Protein AF-A0AA35M255-F1 (afdb_monomer)

InterPro domains:
  IPR021833 Protein of unknown function DUF3425 [PF11905] (31-123)

Foldseek 3Di:
DDDDDPPPDDDDDDDDDPPPDPPPPPDDPPDQPLLPDDPLNVPADDDCVLSLQSQNQLSVLCRVCVPVDDPVVVVCQAPPLCDPDDPDLLRWHWAAQDDSNQLLRIATRPNVCQVVVQSCVPVVSNLVSNQVVCVVVPHDRDDSVPHDHPVNVVVVVVVVVVVD

Secondary structure (DSSP, 8-state):
-----S-------------------PPPPPPPGGGSPPHHHHHS---GGGGG-S-HHHHHHHHHTTTSS-HHHHHHHHHHTT-TT---TT---EEE-S-TT-GGGEEE-HHHHHHHGGGGTT-HHHHHHHHHHHHHTTPPPP-GGGSPPHHHHHHHHHHHHTT-

Solvent-accessible surface area (backbone atoms only — not comparable to full-atom values): 10070 Å² total; per-residue (Å²): 140,81,89,81,75,100,79,84,88,77,82,95,73,92,76,88,82,92,74,70,70,83,70,85,68,73,73,74,79,73,77,63,72,44,52,53,78,47,75,61,62,76,72,46,92,69,68,74,76,51,60,67,46,21,41,63,44,31,39,48,36,53,58,72,47,62,81,81,61,59,66,66,64,49,50,44,24,57,76,51,37,70,62,90,82,69,92,52,87,76,41,29,17,52,48,68,81,56,59,72,58,40,35,64,23,32,28,63,32,71,28,26,38,61,76,48,27,46,40,49,54,84,30,58,57,35,57,55,23,20,33,52,58,31,47,77,73,73,42,82,62,80,65,69,89,78,40,51,40,63,70,55,52,52,54,53,55,54,58,56,61,73,74,109

Organism: NCBI:txid1926264

Mean predicted aligned error: 12.7 Å

Radius of gyration: 25.27 Å; Cα contacts (8 Å, |Δi|>4): 165; chains: 1; bounding box: 78×64×46 Å

Structure (mmCIF, N/CA/C/O backbone):
data_AF-A0AA35M255-F1
#
_entry.id   AF-A0AA35M255-F1
#
loop_
_atom_site.group_PDB
_atom_site.id
_atom_site.type_symbol
_atom_site.label_atom_id
_atom_site.label_alt_id
_atom_site.label_comp_id
_atom_site.label_asym_id
_atom_site.label_entity_id
_atom_site.label_seq_id
_atom_site.pdbx_PDB_ins_code
_atom_site.Cartn_x
_atom_site.Cartn_y
_atom_site.Cartn_z
_atom_site.occupancy
_atom_site.B_iso_or_equiv
_atom_site.auth_seq_id
_atom_site.auth_comp_id
_atom_site.auth_asym_id
_atom_site.auth_atom_id
_atom_site.pdbx_PDB_model_num
ATOM 1 N N . MET A 1 1 ? 63.476 -15.548 4.968 1.00 39.50 1 MET A N 1
ATOM 2 C CA . MET A 1 1 ? 63.512 -17.011 4.741 1.00 39.50 1 MET A CA 1
ATOM 3 C C . MET A 1 1 ? 63.891 -17.638 6.082 1.00 39.50 1 MET A C 1
ATOM 5 O O . MET A 1 1 ? 65.014 -17.417 6.491 1.00 39.50 1 MET A O 1
ATOM 9 N N . ALA A 1 2 ? 63.049 -18.277 6.891 1.00 36.72 2 ALA A N 1
ATOM 10 C CA . ALA A 1 2 ? 61.747 -18.902 6.693 1.00 36.72 2 ALA A CA 1
ATOM 11 C C . ALA A 1 2 ? 60.852 -18.718 7.942 1.00 36.72 2 ALA A C 1
ATOM 13 O O . ALA A 1 2 ? 61.342 -18.448 9.036 1.00 36.72 2 ALA A O 1
ATOM 14 N N . LEU A 1 3 ? 59.544 -18.844 7.716 1.00 42.91 3 LEU A N 1
ATOM 15 C CA . LEU A 1 3 ? 58.454 -18.914 8.692 1.00 42.91 3 LEU A CA 1
ATOM 16 C C . LEU A 1 3 ? 58.572 -20.157 9.579 1.00 42.91 3 LEU A C 1
ATOM 18 O O . LEU A 1 3 ? 58.827 -21.231 9.043 1.00 42.91 3 LEU A O 1
ATOM 22 N N . LEU A 1 4 ? 58.222 -20.040 10.862 1.00 43.69 4 LEU A N 1
ATOM 23 C CA . LEU A 1 4 ? 57.611 -21.136 11.621 1.00 43.69 4 LEU A CA 1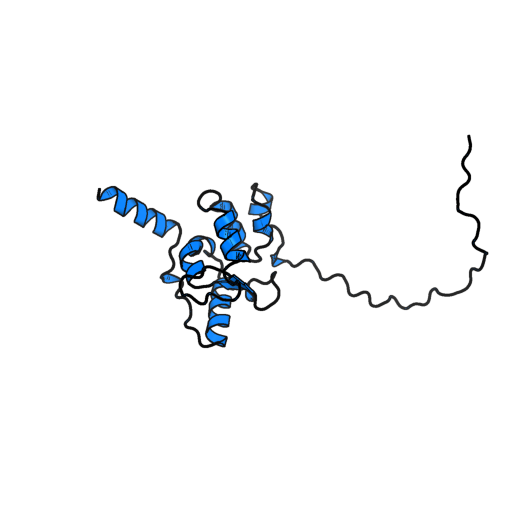
ATOM 24 C C . LEU A 1 4 ? 56.502 -20.575 12.517 1.00 43.69 4 LEU A C 1
ATOM 26 O O . LEU A 1 4 ? 56.675 -19.566 13.198 1.00 43.69 4 LEU A O 1
ATOM 30 N N . GLY A 1 5 ? 55.331 -21.193 12.374 1.00 43.84 5 GLY A N 1
ATOM 31 C CA . GLY A 1 5 ? 54.032 -20.715 12.820 1.00 43.84 5 GLY A CA 1
ATOM 32 C C . GLY A 1 5 ? 53.693 -21.100 14.256 1.00 43.84 5 GLY A C 1
ATOM 33 O O . GLY A 1 5 ? 54.231 -22.045 14.824 1.00 43.84 5 GLY A O 1
ATOM 34 N N . LEU A 1 6 ? 52.745 -20.346 14.810 1.00 45.38 6 LEU A N 1
ATOM 35 C CA . LEU A 1 6 ? 52.106 -20.502 16.120 1.00 45.38 6 LEU A CA 1
ATOM 36 C C . LEU A 1 6 ? 51.200 -21.749 16.165 1.00 45.38 6 LEU A C 1
ATOM 38 O O . LEU A 1 6 ? 49.991 -21.655 16.358 1.00 45.38 6 LEU A O 1
ATOM 42 N N . SER A 1 7 ? 51.768 -22.931 15.944 1.00 47.91 7 SER A N 1
ATOM 43 C CA . SER A 1 7 ? 51.032 -24.193 16.016 1.00 47.91 7 SER A CA 1
ATOM 44 C C . SER A 1 7 ? 51.789 -25.265 16.788 1.00 47.91 7 SER A C 1
ATOM 46 O O . SER A 1 7 ? 51.798 -26.405 16.353 1.00 47.91 7 SER A O 1
ATOM 48 N N . GLU A 1 8 ? 52.416 -24.935 17.918 1.00 46.81 8 GLU A N 1
ATOM 49 C CA . GLU A 1 8 ? 52.947 -25.953 18.836 1.00 46.81 8 GLU A CA 1
ATOM 50 C C . GLU A 1 8 ? 52.829 -25.524 20.299 1.00 46.81 8 GLU A C 1
ATOM 52 O O . GLU A 1 8 ? 53.812 -25.159 20.926 1.00 46.81 8 GLU A O 1
ATOM 57 N N . THR A 1 9 ? 51.618 -25.601 20.855 1.00 49.50 9 THR A N 1
ATOM 58 C CA . THR A 1 9 ? 51.396 -25.867 22.290 1.00 49.50 9 THR A CA 1
ATOM 59 C C . THR A 1 9 ? 49.982 -26.412 22.515 1.00 49.50 9 THR A C 1
ATOM 61 O O . THR A 1 9 ? 49.115 -25.748 23.074 1.00 49.50 9 THR A O 1
ATOM 64 N N . LEU A 1 10 ? 49.720 -27.653 22.099 1.00 45.91 10 LEU A N 1
ATOM 65 C CA . LEU A 1 10 ? 48.577 -28.413 22.618 1.00 45.91 10 LEU A CA 1
ATOM 66 C C . LEU A 1 10 ? 49.001 -29.867 22.879 1.00 45.91 10 LEU A C 1
ATOM 68 O O . LEU A 1 10 ? 49.521 -30.515 21.969 1.00 45.91 10 LEU A O 1
ATOM 72 N N . PRO A 1 11 ? 48.830 -30.380 24.113 1.00 52.62 11 PRO A N 1
ATOM 73 C CA . PRO A 1 11 ? 49.236 -31.733 24.468 1.00 52.62 11 PRO A CA 1
ATOM 74 C C . PRO A 1 11 ? 48.275 -32.784 23.881 1.00 52.62 11 PRO A C 1
ATOM 76 O O . PRO A 1 11 ? 47.100 -32.493 23.635 1.00 52.62 11 PRO A O 1
ATOM 79 N N . PRO A 1 12 ? 48.739 -34.032 23.679 1.00 50.22 12 PRO A N 1
ATOM 80 C CA . PRO A 1 12 ? 47.928 -35.081 23.092 1.00 50.22 12 PRO A CA 1
ATOM 81 C C . PRO A 1 12 ? 47.061 -35.723 24.177 1.00 50.22 12 PRO A C 1
ATOM 83 O O . PRO A 1 12 ? 47.532 -36.531 24.972 1.00 50.22 12 PRO A O 1
ATOM 86 N N . ALA A 1 13 ? 45.770 -35.410 24.186 1.00 46.50 13 ALA A N 1
ATOM 87 C CA . ALA A 1 13 ? 44.785 -36.223 24.889 1.00 46.50 13 ALA A CA 1
ATOM 88 C C . ALA A 1 13 ? 43.506 -36.328 24.054 1.00 46.50 13 ALA A C 1
ATOM 90 O O . ALA A 1 13 ? 42.556 -35.565 24.198 1.00 46.50 13 ALA A O 1
ATOM 91 N N . LYS A 1 14 ? 43.489 -37.325 23.162 1.00 50.44 14 LYS A N 1
ATOM 92 C CA . LYS A 1 14 ? 42.245 -37.960 22.729 1.00 50.44 14 LYS A CA 1
ATOM 93 C C . LYS A 1 14 ? 41.702 -38.734 23.925 1.00 50.44 14 LYS A C 1
ATOM 95 O O . LYS A 1 14 ? 42.314 -39.732 24.290 1.00 50.44 14 LYS A O 1
ATOM 100 N N . GLN A 1 15 ? 40.562 -38.325 24.472 1.00 45.44 15 GLN A N 1
ATOM 101 C CA . GLN A 1 15 ? 39.604 -39.238 25.099 1.00 45.44 15 GLN A CA 1
ATOM 102 C C . GLN A 1 15 ? 38.266 -38.528 25.339 1.00 45.44 15 GLN A C 1
ATOM 104 O O . GLN A 1 15 ? 38.153 -37.629 26.159 1.00 45.44 15 GLN A O 1
ATOM 109 N N . SER A 1 16 ? 37.264 -38.989 24.589 1.00 50.12 16 SER A N 1
ATOM 110 C CA . SER A 1 16 ? 35.847 -39.028 24.955 1.00 50.12 16 SER A CA 1
ATOM 111 C C . SER A 1 16 ? 35.171 -37.729 25.416 1.00 50.12 16 SER A C 1
ATOM 113 O O . SER A 1 16 ? 34.994 -37.489 26.604 1.00 50.12 16 SER A O 1
ATOM 115 N N . ALA A 1 17 ? 34.648 -36.971 24.451 1.00 47.00 17 ALA A N 1
ATOM 116 C CA . ALA A 1 17 ? 33.448 -36.151 24.648 1.00 47.00 17 ALA A CA 1
ATOM 117 C C . ALA A 1 17 ? 32.681 -35.971 23.321 1.00 47.00 17 ALA A C 1
ATOM 119 O O . ALA A 1 17 ? 32.300 -34.869 22.951 1.00 47.00 17 ALA A O 1
ATOM 120 N N . PHE A 1 18 ? 32.464 -37.062 22.577 1.00 49.09 18 PHE A N 1
ATOM 121 C CA . PHE A 1 18 ? 31.548 -37.087 21.422 1.00 49.09 18 PHE A CA 1
ATOM 122 C C . PHE A 1 18 ? 30.183 -37.671 21.811 1.00 49.09 18 PHE A C 1
ATOM 124 O O . PHE A 1 18 ? 29.631 -38.515 21.117 1.00 49.09 18 PHE A O 1
ATOM 131 N N . LEU A 1 19 ? 29.640 -37.229 22.946 1.00 55.09 19 LEU A N 1
ATOM 132 C CA . LEU A 1 19 ? 28.268 -37.532 23.364 1.00 55.09 19 LEU A CA 1
ATOM 133 C C . LEU A 1 19 ? 27.576 -36.278 23.902 1.00 55.09 19 LEU A C 1
ATOM 135 O O . LEU A 1 19 ? 26.899 -36.318 24.925 1.00 55.09 19 LEU A O 1
ATOM 139 N N . LEU A 1 20 ? 27.729 -35.150 23.208 1.00 50.03 20 LEU A N 1
ATOM 140 C CA . LEU A 1 20 ? 26.652 -34.174 23.260 1.00 50.03 20 LEU A CA 1
ATOM 141 C C . LEU A 1 20 ? 25.561 -34.719 22.325 1.00 50.03 20 LEU A C 1
ATOM 143 O O . LEU A 1 20 ? 25.861 -34.928 21.144 1.00 50.03 20 LEU A O 1
ATOM 147 N N . PRO A 1 21 ? 24.328 -34.999 22.805 1.00 55.41 21 PRO A N 1
ATOM 148 C CA . PRO A 1 21 ? 23.201 -35.158 21.888 1.00 55.41 21 PRO A CA 1
ATOM 149 C C . PRO A 1 21 ? 23.205 -33.927 20.981 1.00 55.41 21 PRO A C 1
ATOM 151 O O . PRO A 1 21 ? 23.612 -32.868 21.474 1.00 55.41 21 PRO A O 1
ATOM 154 N N . PRO A 1 22 ? 22.837 -34.042 19.686 1.00 58.88 22 PRO A N 1
ATOM 155 C CA . PRO A 1 22 ? 22.821 -32.887 18.805 1.00 58.88 22 PRO A CA 1
ATOM 156 C C . PRO A 1 22 ? 22.036 -31.833 19.558 1.00 58.88 22 PRO A C 1
ATOM 158 O O . PRO A 1 22 ? 20.853 -32.033 19.851 1.00 58.88 22 PRO A O 1
ATOM 161 N N . LEU A 1 23 ? 22.750 -30.790 20.002 1.00 56.50 23 LEU A N 1
ATOM 162 C CA . LEU A 1 23 ? 22.117 -29.671 20.657 1.00 56.50 23 LEU A CA 1
ATOM 163 C C . LEU A 1 23 ? 20.978 -29.328 19.722 1.00 56.50 23 LEU A C 1
ATOM 165 O O . LEU A 1 23 ? 21.160 -29.326 18.501 1.00 56.50 23 LEU A O 1
ATOM 169 N N . LEU A 1 24 ? 19.800 -29.195 20.310 1.00 60.84 24 LEU A N 1
ATOM 170 C CA . LEU A 1 24 ? 18.585 -28.756 19.668 1.00 60.84 24 LEU A CA 1
ATOM 171 C C . LEU A 1 24 ? 18.874 -27.348 19.129 1.00 60.84 24 LEU A C 1
ATOM 173 O O . LEU A 1 24 ? 18.472 -26.362 19.727 1.00 60.84 24 LEU A O 1
ATOM 177 N N . ILE A 1 25 ? 19.694 -27.243 18.083 1.00 60.09 25 ILE A N 1
ATOM 178 C CA . ILE A 1 25 ? 19.956 -26.028 17.345 1.00 60.09 25 ILE A CA 1
ATOM 179 C C . ILE A 1 25 ? 18.640 -25.873 16.603 1.00 60.09 25 ILE A C 1
ATOM 181 O O . ILE A 1 25 ? 18.379 -26.676 15.697 1.00 60.09 25 ILE A O 1
ATOM 185 N N . PRO A 1 26 ? 17.751 -24.955 17.028 1.00 58.66 26 PRO A N 1
ATOM 186 C CA . PRO A 1 26 ? 16.557 -24.709 16.252 1.00 58.66 26 PRO A CA 1
ATOM 187 C C . PRO A 1 26 ? 17.036 -24.395 14.839 1.00 58.66 26 PRO A C 1
ATOM 189 O O . PRO A 1 26 ? 17.947 -23.581 14.655 1.00 58.66 26 PRO A O 1
ATOM 192 N N . SER A 1 27 ? 16.488 -25.112 13.855 1.00 61.34 27 SER A N 1
ATOM 193 C CA . SER A 1 27 ? 16.719 -24.786 12.452 1.00 61.34 27 SER A CA 1
ATOM 194 C C . SER A 1 27 ? 16.531 -23.274 12.305 1.00 61.34 27 SER A C 1
ATOM 196 O O . SER A 1 27 ? 15.544 -22.758 12.849 1.00 61.34 27 SER A O 1
ATOM 198 N N . PRO A 1 28 ? 17.479 -22.546 11.680 1.00 63.56 28 PRO A N 1
ATOM 199 C CA . PRO A 1 28 ? 17.318 -21.114 11.499 1.00 63.56 28 PRO A CA 1
ATOM 200 C C . PRO A 1 28 ? 15.944 -20.877 10.868 1.00 63.56 28 PRO A C 1
ATOM 202 O O . PRO A 1 28 ? 15.570 -21.635 9.965 1.00 63.56 28 PRO A O 1
ATOM 205 N N . PRO A 1 29 ? 15.163 -19.902 11.371 1.00 64.75 29 PRO A N 1
ATOM 206 C CA . PRO A 1 29 ? 13.811 -19.683 10.887 1.00 64.75 29 PRO A CA 1
ATOM 207 C C . PRO A 1 29 ? 13.864 -19.572 9.366 1.00 64.75 29 PRO A C 1
ATOM 209 O O . PRO A 1 29 ? 14.646 -18.788 8.821 1.00 64.75 29 PRO A O 1
ATOM 212 N N . ALA A 1 30 ? 13.097 -20.431 8.691 1.00 74.62 30 ALA A N 1
ATOM 213 C CA . ALA A 1 30 ? 13.057 -20.454 7.240 1.00 74.62 30 ALA A CA 1
ATOM 214 C C . ALA A 1 30 ? 12.757 -19.038 6.740 1.00 74.62 30 ALA A C 1
ATOM 216 O O . ALA A 1 30 ? 11.878 -18.362 7.282 1.00 74.62 30 ALA A O 1
ATOM 217 N N . PHE A 1 31 ? 13.511 -18.584 5.737 1.00 80.44 31 PHE A N 1
ATOM 218 C CA . PHE A 1 31 ? 13.313 -17.257 5.167 1.00 80.44 31 PHE A CA 1
ATOM 219 C C . PHE A 1 31 ? 11.836 -17.089 4.782 1.00 80.44 31 PHE A C 1
ATOM 221 O O . PHE A 1 31 ? 11.283 -17.987 4.136 1.00 80.44 31 PHE A O 1
ATOM 228 N N . PRO A 1 32 ? 11.182 -15.989 5.188 1.00 88.25 32 PRO A N 1
ATOM 229 C CA . PRO A 1 32 ? 9.746 -15.855 5.024 1.00 88.25 32 PRO A CA 1
ATOM 230 C C . PRO A 1 32 ? 9.379 -15.868 3.540 1.00 88.25 32 PRO A C 1
ATOM 232 O O . PRO A 1 32 ? 9.859 -15.057 2.748 1.00 88.25 32 PRO A O 1
ATOM 235 N N . THR A 1 33 ? 8.508 -16.804 3.165 1.00 89.25 33 THR A N 1
ATOM 236 C CA . THR A 1 33 ? 8.110 -17.045 1.770 1.00 89.25 33 THR A CA 1
ATOM 237 C C . THR A 1 33 ? 7.426 -15.837 1.132 1.00 89.25 33 THR A C 1
ATOM 239 O O . THR A 1 33 ? 7.551 -15.625 -0.070 1.00 89.25 33 THR A O 1
ATOM 242 N N . SER A 1 34 ? 6.765 -14.997 1.930 1.00 89.75 34 SER A N 1
ATOM 243 C CA . SER A 1 34 ? 6.175 -13.719 1.510 1.00 89.75 34 SER A CA 1
ATOM 244 C C . SER A 1 34 ? 7.190 -12.734 0.924 1.00 89.75 34 SER A C 1
ATOM 246 O O . SER A 1 34 ? 6.822 -11.911 0.087 1.00 89.75 34 SER A O 1
ATOM 248 N N . LEU A 1 35 ? 8.467 -12.839 1.307 1.00 92.31 35 LEU A N 1
ATOM 249 C CA . LEU A 1 35 ? 9.553 -12.004 0.791 1.00 92.31 35 LEU A CA 1
ATOM 250 C C . LEU A 1 35 ? 10.308 -12.646 -0.378 1.00 92.31 35 LEU A C 1
ATOM 252 O O . LEU A 1 35 ? 11.244 -12.043 -0.902 1.00 92.31 35 LEU A O 1
ATOM 256 N N . TYR A 1 36 ? 9.914 -13.838 -0.840 1.00 94.19 36 TYR A N 1
ATOM 257 C CA . TYR A 1 36 ? 10.510 -14.401 -2.052 1.00 94.19 36 TYR A CA 1
ATOM 258 C C . TYR A 1 36 ? 10.275 -13.463 -3.244 1.00 94.19 36 TYR A C 1
ATOM 260 O O . TYR A 1 36 ? 9.194 -12.864 -3.339 1.00 94.19 36 TYR A O 1
ATOM 268 N N . PRO A 1 37 ? 11.268 -13.285 -4.136 1.00 95.75 37 PRO A N 1
ATOM 269 C CA . PRO A 1 37 ? 11.116 -12.429 -5.304 1.00 95.75 37 PRO A CA 1
ATOM 270 C C . PRO A 1 37 ? 9.944 -12.875 -6.178 1.00 95.75 37 PRO A C 1
ATOM 272 O O . PRO A 1 37 ? 9.779 -14.064 -6.453 1.00 95.75 37 PRO A O 1
ATOM 275 N N . THR A 1 38 ? 9.143 -11.922 -6.643 1.00 97.25 38 THR A N 1
ATOM 276 C CA . THR A 1 38 ? 8.116 -12.203 -7.651 1.00 97.25 38 THR A CA 1
ATOM 277 C C . THR A 1 38 ? 8.756 -12.450 -9.019 1.00 97.25 38 THR A C 1
ATOM 279 O O . THR A 1 38 ? 9.882 -12.022 -9.283 1.00 97.25 38 THR A O 1
ATOM 282 N N . SER A 1 39 ? 8.026 -13.079 -9.946 1.00 97.75 39 SER A N 1
ATOM 283 C CA . SER A 1 39 ? 8.489 -13.220 -11.336 1.00 97.75 39 SER A CA 1
ATOM 284 C C . SER A 1 39 ? 8.826 -11.867 -11.975 1.00 97.75 39 SER A C 1
ATOM 286 O O . SER A 1 39 ? 9.783 -11.773 -12.738 1.00 97.75 39 SER A O 1
ATOM 288 N N . LEU A 1 40 ? 8.090 -10.805 -11.618 1.00 97.44 40 LEU A N 1
ATOM 289 C CA . LEU A 1 40 ? 8.358 -9.461 -12.120 1.00 97.44 40 LEU A CA 1
ATOM 290 C C . LEU A 1 40 ? 9.688 -8.915 -11.581 1.00 97.44 40 LEU A C 1
ATOM 292 O O . LEU A 1 40 ? 10.488 -8.418 -12.372 1.00 97.44 40 LEU A O 1
ATOM 296 N N . GLN A 1 41 ? 9.966 -9.086 -10.283 1.00 97.44 41 GLN A N 1
ATOM 297 C CA . GLN A 1 41 ? 11.244 -8.700 -9.666 1.00 97.44 41 GLN A CA 1
ATOM 298 C C . GLN A 1 41 ? 12.450 -9.416 -10.281 1.00 97.44 41 GLN A C 1
ATOM 300 O O . GLN A 1 41 ? 13.533 -8.844 -10.340 1.00 97.44 41 GLN A O 1
ATOM 305 N N . LEU A 1 42 ? 12.274 -10.654 -10.748 1.00 97.38 42 LEU A N 1
ATOM 306 C CA . LEU A 1 42 ? 13.332 -11.402 -11.434 1.00 97.38 42 LEU A CA 1
ATOM 307 C C . LEU A 1 42 ? 13.574 -10.923 -12.875 1.00 97.38 42 LEU A C 1
ATOM 309 O O . LEU A 1 42 ? 14.619 -11.217 -13.446 1.00 97.38 42 LEU A O 1
ATOM 313 N N . SER A 1 43 ? 12.615 -10.209 -13.469 1.00 97.50 43 SER A N 1
ATOM 314 C CA . SER A 1 43 ? 12.639 -9.821 -14.888 1.00 97.50 43 SER A CA 1
ATOM 315 C C . SER A 1 43 ? 12.921 -8.339 -15.144 1.00 97.50 43 SER A C 1
ATOM 317 O O . SER A 1 43 ? 13.356 -7.982 -16.237 1.00 97.50 43 SER A O 1
ATOM 319 N N . LYS A 1 44 ? 12.671 -7.463 -14.164 1.00 96.38 44 LYS A N 1
ATOM 320 C CA . LYS A 1 44 ? 12.755 -6.006 -14.315 1.00 96.38 44 LYS A CA 1
ATOM 321 C C . LYS A 1 44 ? 13.651 -5.412 -13.234 1.00 96.38 44 LYS A C 1
ATOM 323 O O . LYS A 1 44 ? 13.568 -5.812 -12.080 1.00 96.38 44 LYS A O 1
ATOM 328 N N . VAL A 1 45 ? 14.484 -4.437 -13.600 1.00 95.38 45 VAL A N 1
ATOM 329 C CA . VAL A 1 45 ? 15.270 -3.652 -12.633 1.00 95.38 45 VAL A CA 1
ATOM 330 C C . VAL A 1 45 ? 14.319 -2.831 -11.760 1.00 95.38 45 VAL A C 1
ATOM 332 O O . VAL A 1 45 ? 13.383 -2.217 -12.273 1.00 95.38 45 VAL A O 1
ATOM 335 N N . TYR A 1 46 ? 14.555 -2.819 -10.450 1.00 95.56 46 TYR A N 1
ATOM 336 C CA . TYR A 1 46 ? 13.701 -2.145 -9.474 1.00 95.56 46 TYR A CA 1
ATOM 337 C C . TYR A 1 46 ? 14.519 -1.581 -8.301 1.00 95.56 46 TYR A C 1
ATOM 339 O O . TYR A 1 46 ? 15.665 -1.981 -8.097 1.00 95.56 46 TYR A O 1
ATOM 347 N N . ASP A 1 47 ? 13.936 -0.658 -7.529 1.00 94.56 47 ASP A N 1
ATOM 348 C CA . ASP A 1 47 ? 14.548 -0.141 -6.296 1.00 94.56 47 ASP A CA 1
ATOM 349 C C . ASP A 1 47 ? 14.568 -1.244 -5.215 1.00 94.56 47 ASP A C 1
ATOM 351 O O . ASP A 1 47 ? 13.495 -1.724 -4.835 1.00 94.56 47 ASP A O 1
ATOM 355 N N . PRO A 1 48 ? 15.738 -1.644 -4.678 1.00 93.19 48 PRO A N 1
ATOM 356 C CA . PRO A 1 48 ? 15.842 -2.730 -3.700 1.00 93.19 48 PRO A CA 1
ATOM 357 C C . PRO A 1 48 ? 14.956 -2.569 -2.459 1.00 93.19 48 PRO A C 1
ATOM 359 O O . PRO A 1 48 ? 14.573 -3.576 -1.862 1.00 93.19 48 PRO A O 1
ATOM 362 N N . ARG A 1 49 ? 14.573 -1.338 -2.088 1.00 91.56 49 ARG A N 1
ATOM 363 C CA . ARG A 1 49 ? 13.655 -1.076 -0.970 1.00 91.56 49 ARG A CA 1
ATOM 364 C C . ARG A 1 49 ? 12.287 -1.716 -1.177 1.00 91.56 49 ARG A C 1
ATOM 366 O O . ARG A 1 49 ? 11.661 -2.105 -0.203 1.00 91.56 49 ARG A O 1
ATOM 373 N N . ILE A 1 50 ? 11.846 -1.927 -2.419 1.00 94.69 50 ILE A N 1
ATOM 374 C CA . ILE A 1 50 ? 10.583 -2.624 -2.723 1.00 94.69 50 ILE A CA 1
ATOM 375 C C . ILE A 1 50 ? 10.590 -4.059 -2.166 1.00 94.69 50 ILE A C 1
ATOM 377 O O . ILE A 1 50 ? 9.539 -4.590 -1.814 1.00 94.69 50 ILE A O 1
ATOM 381 N N . ALA A 1 51 ? 11.759 -4.698 -2.038 1.00 92.62 51 ALA A N 1
ATOM 382 C CA . ALA A 1 51 ? 11.855 -6.080 -1.571 1.00 92.62 51 ALA A CA 1
ATOM 383 C C . ALA A 1 51 ? 11.423 -6.281 -0.107 1.00 92.62 51 ALA A C 1
ATOM 385 O O . ALA A 1 51 ? 11.183 -7.422 0.281 1.00 92.62 51 ALA A O 1
ATOM 386 N N . ILE A 1 52 ? 11.293 -5.211 0.688 1.00 90.44 52 ILE A N 1
ATOM 387 C CA . ILE A 1 52 ? 10.867 -5.295 2.095 1.00 90.44 52 ILE A CA 1
ATOM 388 C C . ILE A 1 52 ? 9.343 -5.409 2.254 1.00 90.44 52 ILE A C 1
ATOM 390 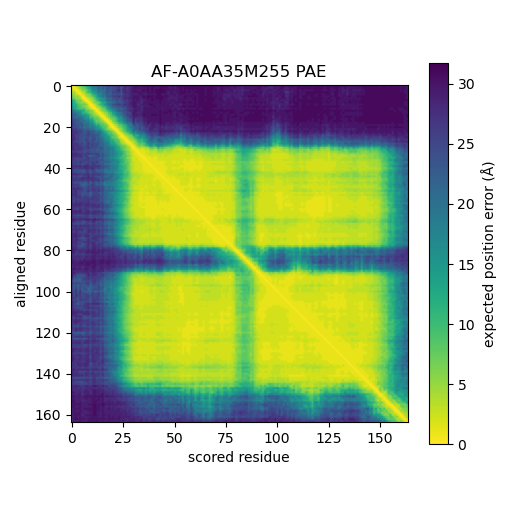O O . ILE A 1 52 ? 8.867 -5.766 3.328 1.00 90.44 52 ILE A O 1
ATOM 394 N N . VAL A 1 53 ? 8.574 -5.106 1.202 1.00 94.19 53 VAL A N 1
ATOM 395 C CA . VAL A 1 53 ? 7.107 -5.135 1.239 1.00 94.19 53 VAL A CA 1
ATOM 396 C C . VAL A 1 53 ? 6.620 -6.588 1.148 1.00 94.19 53 VAL A C 1
ATOM 398 O O . VAL A 1 53 ? 6.891 -7.262 0.152 1.00 94.19 53 VAL A O 1
ATOM 401 N N . PRO A 1 54 ? 5.862 -7.103 2.133 1.00 94.50 54 PRO A N 1
ATOM 402 C CA . PRO A 1 54 ? 5.506 -8.522 2.184 1.00 94.50 54 PRO A CA 1
ATOM 403 C C . PRO A 1 54 ? 4.406 -8.925 1.201 1.00 94.50 54 PRO A C 1
ATOM 405 O O . PRO A 1 54 ? 4.242 -10.110 0.912 1.00 94.50 54 PRO A O 1
ATOM 408 N N . CYS A 1 55 ? 3.637 -7.968 0.676 1.00 96.56 55 CYS A N 1
ATOM 409 C CA . CYS A 1 55 ? 2.611 -8.245 -0.320 1.00 96.56 55 CYS A CA 1
ATOM 410 C C . CYS A 1 55 ? 3.218 -8.273 -1.728 1.00 96.56 55 CYS A C 1
ATOM 412 O O . CYS A 1 55 ? 3.712 -7.266 -2.237 1.00 96.56 55 CYS A O 1
ATOM 414 N N . ALA A 1 56 ? 3.160 -9.435 -2.383 1.00 97.06 56 ALA A N 1
ATOM 415 C CA . ALA A 1 56 ? 3.660 -9.614 -3.746 1.00 97.06 56 ALA A CA 1
ATOM 416 C C . ALA A 1 56 ? 2.948 -8.713 -4.774 1.00 97.06 56 ALA A C 1
ATOM 418 O O . ALA A 1 56 ? 3.607 -8.190 -5.671 1.00 97.06 56 ALA A O 1
ATOM 419 N N . ALA A 1 57 ? 1.633 -8.498 -4.632 1.00 97.31 57 ALA A N 1
ATOM 420 C CA . ALA A 1 57 ? 0.869 -7.613 -5.514 1.00 97.31 57 ALA A CA 1
ATOM 421 C C . ALA A 1 57 ? 1.349 -6.159 -5.393 1.00 97.31 57 ALA A C 1
ATOM 423 O O . ALA A 1 57 ? 1.717 -5.556 -6.398 1.00 97.31 57 ALA A O 1
ATOM 424 N N . MET A 1 58 ? 1.488 -5.649 -4.165 1.00 96.62 58 MET A N 1
ATOM 425 C CA . MET A 1 58 ? 2.007 -4.300 -3.920 1.00 96.62 58 MET A CA 1
ATOM 426 C C . MET A 1 58 ? 3.421 -4.122 -4.485 1.00 96.62 58 MET A C 1
ATOM 428 O O . MET A 1 58 ? 3.704 -3.122 -5.141 1.00 96.62 58 MET A O 1
ATOM 432 N N . ARG A 1 59 ? 4.306 -5.116 -4.302 1.00 97.19 59 ARG A N 1
ATOM 433 C CA . ARG A 1 59 ? 5.647 -5.109 -4.917 1.00 97.19 59 ARG A CA 1
ATOM 434 C C . ARG A 1 59 ? 5.577 -5.004 -6.433 1.00 97.19 59 ARG A C 1
ATOM 436 O O . ARG A 1 59 ? 6.310 -4.216 -7.024 1.00 97.19 59 ARG A O 1
ATOM 443 N N . ASN A 1 60 ? 4.692 -5.769 -7.065 1.00 97.94 60 ASN A N 1
ATOM 444 C CA . ASN A 1 60 ? 4.516 -5.692 -8.508 1.00 97.94 60 ASN A CA 1
ATOM 445 C C . ASN A 1 60 ? 4.002 -4.312 -8.939 1.00 97.94 60 ASN A C 1
ATOM 447 O O . ASN A 1 60 ? 4.541 -3.752 -9.888 1.00 97.94 60 ASN A O 1
ATOM 451 N N . ASN A 1 61 ? 3.043 -3.728 -8.217 1.00 97.00 61 ASN A N 1
ATOM 452 C CA . ASN A 1 61 ? 2.513 -2.393 -8.506 1.00 97.00 61 ASN A CA 1
ATOM 453 C C . ASN A 1 61 ? 3.602 -1.315 -8.403 1.00 97.00 61 ASN A C 1
ATOM 455 O O . ASN A 1 61 ? 3.742 -0.501 -9.312 1.00 97.00 61 ASN A O 1
ATOM 459 N N . LEU A 1 62 ? 4.444 -1.361 -7.365 1.00 96.50 62 LEU A N 1
ATOM 460 C CA . LEU A 1 62 ? 5.602 -0.467 -7.206 1.00 96.50 62 LEU A CA 1
ATOM 461 C C . LEU A 1 62 ? 6.561 -0.547 -8.403 1.00 96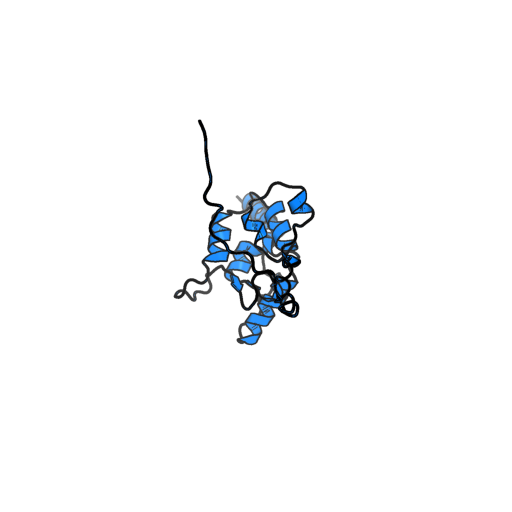.50 62 LEU A C 1
ATOM 463 O O . LEU A 1 62 ? 7.064 0.461 -8.895 1.00 96.50 62 LEU A O 1
ATOM 467 N N . ILE A 1 63 ? 6.784 -1.754 -8.921 1.00 97.25 63 ILE A N 1
ATOM 468 C CA . ILE A 1 63 ? 7.648 -1.977 -10.084 1.00 97.25 63 ILE A CA 1
ATOM 469 C C . ILE A 1 63 ? 6.979 -1.518 -11.383 1.00 97.25 63 ILE A C 1
ATOM 471 O O . ILE A 1 63 ? 7.653 -0.998 -12.274 1.00 97.25 63 ILE A O 1
ATOM 475 N N . LEU A 1 64 ? 5.675 -1.737 -11.547 1.00 96.06 64 LEU A N 1
ATOM 476 C CA . LEU A 1 64 ? 4.936 -1.361 -12.755 1.00 96.06 64 LEU A CA 1
ATOM 477 C C . LEU A 1 64 ? 4.760 0.153 -12.860 1.00 96.06 64 LEU A C 1
ATOM 479 O O . LEU A 1 64 ? 4.964 0.713 -13.935 1.00 96.06 64 LEU A O 1
ATOM 483 N N . PHE A 1 65 ? 4.464 0.808 -11.742 1.00 94.50 65 PHE A N 1
ATOM 484 C CA . PHE A 1 65 ? 4.258 2.250 -11.655 1.00 94.50 65 PHE A CA 1
ATOM 485 C C . PHE A 1 65 ? 5.538 3.019 -11.314 1.00 94.50 65 PHE A C 1
ATOM 487 O O . PHE A 1 65 ? 5.474 4.187 -10.935 1.00 94.50 65 PHE A O 1
ATOM 494 N N . SER A 1 66 ? 6.708 2.391 -11.478 1.00 90.94 66 SER A N 1
ATOM 495 C CA . SER A 1 66 ? 8.008 3.046 -11.335 1.00 90.94 66 SER A CA 1
ATOM 496 C C . SER A 1 66 ? 8.054 4.316 -12.201 1.00 90.94 66 SER A C 1
ATOM 498 O O . SER A 1 66 ? 7.984 4.217 -13.428 1.00 90.94 66 SER A O 1
ATOM 500 N N . GLY A 1 67 ? 8.158 5.492 -11.574 1.00 91.19 67 GLY A N 1
ATOM 501 C CA . GLY A 1 67 ? 8.145 6.803 -12.243 1.00 91.19 67 GLY A CA 1
ATOM 502 C C . GLY A 1 67 ? 6.825 7.580 -12.146 1.00 91.19 67 GLY A C 1
ATOM 503 O O . GLY A 1 67 ? 6.810 8.766 -12.450 1.00 91.19 67 GLY A O 1
ATOM 504 N N . ALA A 1 68 ? 5.738 6.953 -11.687 1.00 90.75 68 ALA A N 1
ATOM 505 C CA . ALA A 1 68 ? 4.465 7.625 -11.397 1.00 90.75 68 ALA 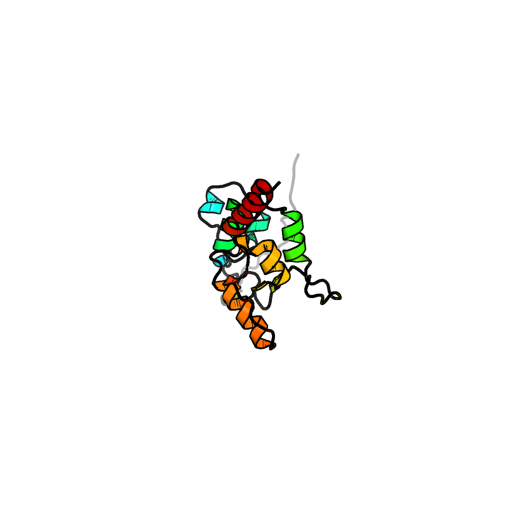A CA 1
ATOM 506 C C . ALA A 1 68 ? 4.346 8.091 -9.933 1.00 90.75 68 ALA A C 1
ATOM 508 O O . ALA A 1 68 ? 3.346 8.695 -9.554 1.00 90.75 68 ALA A O 1
ATOM 509 N N . TYR A 1 69 ? 5.348 7.796 -9.105 1.00 92.25 69 TYR A N 1
ATOM 510 C CA . TYR A 1 69 ? 5.418 8.194 -7.705 1.00 92.25 69 TYR A CA 1
ATOM 511 C C . TYR A 1 69 ? 6.856 8.516 -7.298 1.00 92.25 69 TYR A C 1
ATOM 513 O O . TYR A 1 69 ? 7.810 8.048 -7.924 1.00 92.25 69 TYR A O 1
ATOM 521 N N . ASP A 1 70 ? 6.997 9.292 -6.226 1.00 93.50 70 ASP A N 1
ATOM 522 C CA . ASP A 1 70 ? 8.278 9.562 -5.581 1.00 93.50 70 ASP A CA 1
ATOM 523 C C . ASP A 1 70 ? 8.574 8.484 -4.525 1.00 93.50 70 ASP A C 1
ATOM 525 O O . ASP A 1 70 ? 7.820 8.307 -3.563 1.00 93.50 70 ASP A O 1
ATOM 529 N N . MET A 1 71 ? 9.675 7.752 -4.717 1.00 93.00 71 MET A N 1
ATOM 530 C CA . MET A 1 71 ? 10.107 6.690 -3.808 1.00 93.00 71 MET A CA 1
ATOM 531 C C . MET A 1 71 ? 10.489 7.225 -2.427 1.00 93.00 71 MET A C 1
ATOM 533 O O . MET A 1 71 ? 10.256 6.534 -1.439 1.00 93.00 71 MET A O 1
ATOM 537 N N . GLU A 1 72 ? 11.045 8.434 -2.333 1.00 91.62 72 GLU A N 1
ATOM 538 C CA . GLU A 1 72 ? 11.408 9.016 -1.038 1.00 91.62 72 GLU A CA 1
ATOM 539 C C . GLU A 1 72 ? 10.159 9.422 -0.258 1.00 91.62 72 GLU A C 1
ATOM 541 O O . GLU A 1 72 ? 10.051 9.117 0.928 1.00 91.62 72 GLU A O 1
ATOM 546 N N . ALA A 1 73 ? 9.168 10.016 -0.931 1.00 91.38 73 ALA A N 1
ATOM 547 C CA . ALA A 1 73 ? 7.877 10.321 -0.319 1.00 91.38 73 ALA A CA 1
ATOM 548 C C . ALA A 1 73 ? 7.146 9.052 0.152 1.00 91.38 73 ALA A C 1
ATOM 550 O O . ALA A 1 73 ? 6.571 9.038 1.239 1.00 91.38 73 ALA A O 1
ATOM 551 N N . LEU A 1 74 ? 7.181 7.976 -0.641 1.00 92.25 74 LEU A N 1
ATOM 552 C CA . LEU A 1 74 ? 6.613 6.690 -0.236 1.00 92.25 74 LEU A CA 1
ATOM 553 C C . LEU A 1 74 ? 7.376 6.092 0.953 1.00 92.25 74 LEU A C 1
ATOM 555 O O . LEU A 1 74 ? 6.757 5.607 1.896 1.00 92.25 74 LEU A O 1
ATOM 559 N N . ALA A 1 75 ? 8.710 6.115 0.920 1.00 89.31 75 ALA A N 1
ATOM 560 C CA . ALA A 1 75 ? 9.542 5.601 2.001 1.00 89.31 75 ALA A CA 1
ATOM 561 C C . ALA A 1 75 ? 9.345 6.395 3.301 1.00 89.31 75 ALA A C 1
ATOM 563 O O . ALA A 1 75 ? 9.374 5.800 4.377 1.00 89.31 75 ALA A O 1
ATOM 564 N N . ALA A 1 76 ? 9.124 7.708 3.211 1.00 88.25 76 ALA A N 1
ATOM 565 C CA . ALA A 1 76 ? 8.800 8.553 4.353 1.00 88.25 76 ALA A CA 1
ATOM 566 C C . ALA A 1 76 ? 7.456 8.162 4.980 1.00 88.25 76 ALA A C 1
ATOM 568 O O . ALA A 1 76 ? 7.382 8.024 6.196 1.00 88.25 76 ALA A O 1
ATOM 569 N N . ASP A 1 77 ? 6.426 7.895 4.177 1.00 89.44 77 ASP A N 1
ATOM 570 C CA . ASP A 1 77 ? 5.128 7.457 4.701 1.00 89.44 77 ASP A CA 1
ATOM 571 C C . ASP A 1 77 ? 5.192 6.013 5.242 1.00 89.44 77 ASP A C 1
ATOM 573 O O . ASP A 1 77 ? 4.640 5.720 6.301 1.00 89.44 77 ASP A O 1
ATOM 577 N N . LEU A 1 78 ? 5.929 5.110 4.579 1.00 86.06 78 LEU A N 1
ATOM 578 C CA . LEU A 1 78 ? 6.130 3.725 5.034 1.00 86.06 78 LEU A CA 1
ATOM 579 C C . LEU A 1 78 ? 6.885 3.632 6.369 1.00 86.06 78 LEU A C 1
ATOM 581 O O . LEU A 1 78 ? 6.546 2.783 7.190 1.00 86.06 78 LEU A O 1
ATOM 585 N N . HIS A 1 79 ? 7.910 4.464 6.585 1.00 73.94 79 HIS A N 1
ATOM 586 C CA . HIS A 1 79 ? 8.750 4.407 7.791 1.00 73.94 79 HIS A CA 1
ATOM 587 C C . HIS A 1 79 ? 8.375 5.434 8.869 1.00 73.94 79 HIS A C 1
ATOM 589 O O . HIS A 1 79 ? 8.697 5.231 10.037 1.00 73.94 79 HIS A O 1
ATOM 595 N N . GLY A 1 80 ? 7.769 6.558 8.486 1.00 61.53 80 GLY A N 1
ATOM 596 C CA . GLY A 1 80 ? 7.713 7.779 9.295 1.00 61.53 80 GLY A CA 1
ATOM 597 C C . GLY A 1 80 ? 6.318 8.345 9.545 1.00 61.53 80 GLY A C 1
ATOM 598 O O . GLY A 1 80 ? 6.196 9.276 10.338 1.00 61.53 80 GLY A O 1
ATOM 599 N N . GLY A 1 81 ? 5.257 7.772 8.968 1.00 54.34 81 GLY A N 1
ATOM 600 C CA . GLY A 1 81 ? 3.880 8.246 9.171 1.00 54.34 81 GLY A CA 1
ATOM 601 C C . GLY A 1 81 ? 3.325 8.104 10.599 1.00 54.34 81 GLY A C 1
ATOM 602 O O . GLY A 1 81 ? 2.155 8.391 10.823 1.00 54.34 81 GLY A O 1
ATOM 603 N N . LEU A 1 82 ? 4.129 7.635 11.562 1.00 51.81 82 LEU A N 1
ATOM 604 C CA . LEU A 1 82 ? 3.712 7.322 12.935 1.00 51.81 82 LEU A CA 1
ATOM 605 C C . LEU A 1 82 ? 4.710 7.780 14.008 1.00 51.81 82 LEU A C 1
ATOM 607 O O . LEU A 1 82 ? 4.641 7.289 15.136 1.00 51.81 82 LEU A O 1
ATOM 611 N N . PHE A 1 83 ? 5.646 8.689 13.701 1.00 45.88 83 PHE A N 1
ATOM 612 C CA . PHE A 1 83 ? 6.460 9.280 14.769 1.00 45.88 83 PHE A CA 1
ATOM 613 C C . PHE A 1 83 ? 5.534 9.886 15.835 1.00 45.88 83 PHE A C 1
ATOM 615 O O . PHE A 1 83 ? 4.637 10.676 15.532 1.00 45.88 83 PHE A O 1
ATOM 622 N N . GLU A 1 84 ? 5.721 9.432 17.076 1.00 42.59 84 GLU A N 1
ATOM 623 C CA . GLU A 1 84 ? 4.858 9.705 18.223 1.00 42.59 84 GLU A CA 1
ATOM 624 C C . GLU A 1 84 ? 4.600 11.213 18.376 1.00 42.59 84 GLU A C 1
ATOM 626 O O . GLU A 1 84 ? 5.505 11.977 18.706 1.00 42.59 84 GLU A O 1
ATOM 631 N N . GLY A 1 85 ? 3.359 11.655 18.144 1.00 46.19 85 GLY A N 1
ATOM 632 C CA . GLY A 1 85 ? 2.940 13.019 18.487 1.00 46.19 85 GLY A CA 1
ATOM 633 C C . GLY A 1 85 ? 1.871 13.646 17.598 1.00 46.19 85 GLY A C 1
ATOM 634 O O . GLY A 1 85 ? 1.128 14.492 18.085 1.00 46.19 85 GLY A O 1
ATOM 635 N N . PHE A 1 86 ? 1.729 13.214 16.344 1.00 42.69 86 PHE A N 1
ATOM 636 C CA . PHE A 1 86 ? 0.739 13.777 15.420 1.00 42.69 86 PHE A CA 1
ATOM 637 C C . PHE A 1 86 ? -0.324 12.730 15.091 1.00 42.69 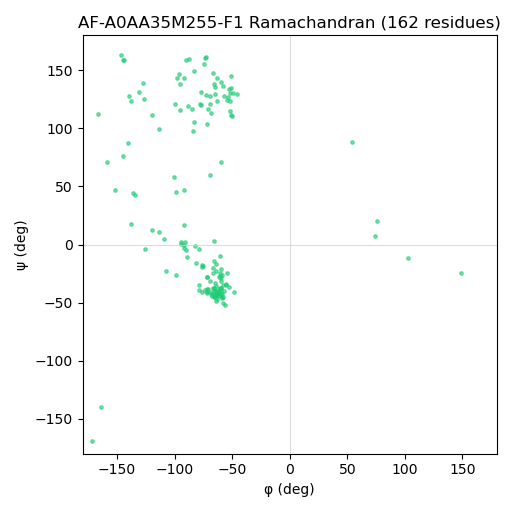86 PHE A C 1
ATOM 639 O O . PHE A 1 86 ? -0.107 11.830 14.290 1.00 42.69 86 PHE A O 1
ATOM 646 N N . ARG A 1 87 ? -1.475 12.816 15.766 1.00 47.88 87 ARG A N 1
ATOM 647 C CA . ARG A 1 87 ? -2.683 12.034 15.454 1.00 47.88 87 ARG A CA 1
ATOM 648 C C . ARG A 1 87 ? -3.658 12.902 14.666 1.00 47.88 87 ARG A C 1
ATOM 650 O O . ARG A 1 87 ? -4.777 13.122 15.116 1.00 47.88 87 ARG A O 1
ATOM 657 N N . ASP A 1 88 ? -3.221 13.417 13.526 1.00 53.03 88 ASP A N 1
ATOM 658 C CA . ASP A 1 88 ? -4.127 14.108 12.612 1.00 53.03 88 ASP A CA 1
ATOM 659 C C . ASP A 1 88 ? -4.608 13.149 11.520 1.00 53.03 88 ASP A C 1
ATOM 661 O O . ASP A 1 88 ? -3.881 12.254 11.084 1.00 53.03 88 ASP A O 1
ATOM 665 N N . ALA A 1 89 ? -5.849 13.344 11.067 1.00 51.94 89 ALA A N 1
ATOM 666 C CA . ALA A 1 89 ? -6.496 12.560 10.008 1.00 51.94 89 ALA A CA 1
ATOM 667 C C . ALA A 1 89 ? -5.765 12.625 8.644 1.00 51.94 89 ALA A C 1
ATOM 669 O O . ALA A 1 89 ? -6.078 11.858 7.729 1.00 51.94 89 ALA A O 1
ATOM 670 N N . ASP A 1 90 ? -4.777 13.515 8.525 1.00 57.59 90 ASP A N 1
ATOM 671 C CA . ASP A 1 90 ? -3.917 13.695 7.355 1.00 57.59 90 ASP A CA 1
ATOM 672 C C . ASP A 1 90 ? -2.620 12.865 7.406 1.00 57.59 90 ASP A C 1
ATOM 674 O O . ASP A 1 90 ? -1.834 12.889 6.457 1.00 57.59 90 ASP A O 1
ATOM 678 N N . MET A 1 91 ? -2.383 12.091 8.473 1.00 73.06 91 MET A N 1
ATOM 679 C CA . MET A 1 91 ? -1.194 11.241 8.575 1.00 73.06 91 MET A CA 1
ATOM 680 C C . MET A 1 91 ? -1.274 10.044 7.614 1.00 73.06 91 MET A C 1
ATOM 682 O O . MET A 1 91 ? -2.131 9.159 7.724 1.00 73.06 91 MET A O 1
ATOM 686 N N . SER A 1 92 ? -0.341 10.004 6.664 1.00 83.94 92 SER A N 1
ATOM 687 C CA . SER A 1 92 ? -0.134 8.899 5.726 1.00 83.94 92 SER A CA 1
ATOM 688 C C . SER A 1 92 ? 0.949 7.966 6.262 1.00 83.94 92 SER A C 1
ATOM 690 O O . SER A 1 92 ? 2.100 8.375 6.393 1.00 83.94 92 SER A O 1
ATOM 692 N N . GLY A 1 93 ? 0.603 6.715 6.573 1.00 90.31 93 GLY A N 1
ATOM 693 C CA . GLY A 1 93 ? 1.593 5.704 6.923 1.00 90.31 93 GLY A CA 1
ATOM 694 C C . GLY A 1 93 ? 1.073 4.279 7.059 1.00 90.31 93 GLY A C 1
ATOM 695 O O . GLY A 1 93 ? -0.057 3.962 6.683 1.00 90.31 93 GLY A O 1
ATOM 696 N N . VAL A 1 94 ? 1.936 3.412 7.592 1.00 90.62 94 VAL A N 1
ATOM 697 C CA . VAL A 1 94 ? 1.661 1.987 7.807 1.00 90.62 94 VAL A CA 1
ATOM 698 C C . VAL A 1 94 ? 2.035 1.580 9.229 1.00 90.62 94 VAL A C 1
ATOM 700 O O . VAL A 1 94 ? 3.135 1.861 9.695 1.00 90.62 94 VAL A O 1
ATOM 703 N N . MET A 1 95 ? 1.123 0.887 9.907 1.00 91.50 95 MET A N 1
ATOM 704 C CA . MET A 1 95 ? 1.327 0.237 11.201 1.00 91.50 95 MET A CA 1
ATOM 705 C C . MET A 1 95 ? 1.619 -1.253 11.006 1.00 91.50 95 MET A C 1
ATOM 707 O O . MET A 1 95 ? 1.030 -1.907 10.144 1.00 91.50 95 MET A O 1
ATOM 711 N N . ILE A 1 96 ? 2.507 -1.806 11.837 1.00 91.94 96 ILE A N 1
ATOM 712 C CA . ILE A 1 96 ? 2.841 -3.234 11.840 1.00 91.94 96 ILE A CA 1
ATOM 713 C C . ILE A 1 96 ? 2.499 -3.819 13.215 1.00 91.94 96 ILE A C 1
ATOM 715 O O . ILE A 1 96 ? 3.155 -3.521 14.208 1.00 91.94 96 ILE A O 1
ATOM 719 N N . TRP A 1 97 ? 1.478 -4.673 13.260 1.00 92.06 97 TRP A N 1
ATOM 720 C CA . TRP A 1 97 ? 0.901 -5.259 14.479 1.00 92.06 97 TRP A CA 1
ATOM 721 C C . TRP A 1 97 ? 1.471 -6.632 14.855 1.00 92.06 97 TRP A C 1
ATOM 723 O O . TRP A 1 97 ? 1.052 -7.244 15.834 1.00 92.06 97 TRP A O 1
ATOM 733 N N . GLY A 1 98 ? 2.410 -7.149 14.067 1.00 92.25 98 GLY A N 1
ATOM 734 C CA . GLY A 1 98 ? 2.999 -8.473 14.253 1.00 92.25 98 GLY A CA 1
ATOM 735 C C . GLY A 1 98 ? 4.289 -8.614 13.458 1.00 92.25 98 GLY A C 1
ATOM 736 O O . GLY A 1 98 ? 5.080 -7.676 13.382 1.00 92.25 98 GLY A O 1
ATOM 737 N N . GLU A 1 99 ? 4.521 -9.775 12.848 1.00 91.75 99 GLU A N 1
ATOM 738 C CA . GLU A 1 99 ? 5.729 -9.966 12.054 1.00 91.75 99 GLU A CA 1
ATOM 739 C C . GLU A 1 99 ? 5.710 -9.123 10.761 1.00 91.75 99 GLU A C 1
ATOM 741 O O . GLU A 1 99 ? 4.790 -9.255 9.951 1.00 91.75 99 GLU A O 1
ATOM 746 N N . PRO A 1 100 ? 6.751 -8.315 10.482 1.00 91.06 100 PRO A N 1
ATOM 747 C CA . PRO A 1 100 ? 6.747 -7.375 9.358 1.00 91.06 100 PRO A CA 1
ATOM 748 C C . PRO A 1 100 ? 6.743 -8.064 7.991 1.00 91.06 100 PRO A C 1
ATOM 750 O O . PRO A 1 100 ? 6.331 -7.471 7.002 1.00 91.06 100 PRO A O 1
ATOM 753 N N . TRP A 1 101 ? 7.155 -9.328 7.912 1.00 91.44 101 TRP A N 1
ATOM 754 C CA . TRP A 1 101 ? 7.074 -10.108 6.680 1.00 91.44 101 TRP A CA 1
ATOM 755 C C . TRP A 1 101 ? 5.686 -10.719 6.441 1.00 91.44 101 TRP A C 1
ATOM 757 O O . TRP A 1 101 ? 5.496 -11.381 5.427 1.00 91.44 101 TRP A O 1
ATOM 767 N N . ARG A 1 102 ? 4.698 -10.549 7.326 1.00 94.06 102 ARG A N 1
ATOM 768 C CA . ARG A 1 102 ? 3.335 -11.056 7.111 1.00 94.06 102 ARG A CA 1
ATOM 769 C C . ARG A 1 102 ? 2.422 -9.928 6.627 1.00 94.06 102 ARG A C 1
ATOM 771 O O . ARG A 1 102 ? 2.211 -8.985 7.384 1.00 94.06 102 ARG A O 1
ATOM 778 N N . PRO A 1 103 ? 1.794 -10.036 5.439 1.00 95.06 103 PRO A N 1
ATOM 779 C CA . PRO A 1 103 ? 0.820 -9.037 4.986 1.00 95.06 103 PRO A CA 1
ATOM 780 C C . PRO A 1 103 ? -0.323 -8.823 5.988 1.00 95.06 103 PRO A C 1
ATOM 782 O O . PRO A 1 103 ? -0.754 -7.700 6.205 1.00 95.06 103 PRO A O 1
ATOM 785 N N . ALA A 1 104 ? -0.745 -9.890 6.677 1.00 95.50 104 ALA A N 1
ATOM 786 C CA . ALA A 1 104 ? -1.793 -9.834 7.696 1.00 95.50 104 ALA A CA 1
ATOM 787 C C . ALA A 1 104 ? -1.439 -8.984 8.934 1.00 95.50 104 ALA A C 1
ATOM 789 O O . ALA A 1 104 ? -2.323 -8.638 9.717 1.00 95.50 104 ALA A O 1
ATOM 790 N N . SER A 1 105 ? -0.158 -8.675 9.129 1.00 95.12 105 SER A N 1
ATOM 791 C CA . SER A 1 105 ? 0.324 -7.837 10.226 1.00 95.12 105 SER A CA 1
ATOM 792 C C . SER A 1 105 ? 0.366 -6.355 9.860 1.00 95.12 105 SER A C 1
ATOM 794 O O . SER A 1 105 ? 0.685 -5.552 10.727 1.00 95.12 105 SER A O 1
ATOM 796 N N . TRP A 1 106 ? 0.074 -5.988 8.612 1.00 95.00 106 TRP A N 1
ATOM 797 C CA . TRP A 1 106 ? 0.129 -4.607 8.141 1.00 95.00 106 TRP A CA 1
ATOM 798 C C . TRP A 1 106 ? -1.255 -3.957 8.212 1.00 95.00 106 TRP A C 1
ATOM 800 O O . TRP A 1 106 ? -2.259 -4.563 7.839 1.00 95.00 106 TRP A O 1
ATOM 810 N N . GLU A 1 107 ? -1.294 -2.710 8.664 1.00 94.88 107 GLU A N 1
ATOM 811 C CA . GLU A 1 107 ? -2.452 -1.821 8.596 1.00 94.88 107 GLU A CA 1
ATOM 812 C C . GLU A 1 107 ? -2.013 -0.517 7.930 1.00 94.88 107 GLU A C 1
ATOM 814 O O . GLU A 1 107 ? -1.066 0.118 8.390 1.00 94.88 107 GLU A O 1
ATOM 819 N N . VAL A 1 108 ? -2.686 -0.099 6.860 1.00 94.06 108 VAL A N 1
ATOM 820 C CA . VAL A 1 108 ? -2.440 1.218 6.249 1.00 94.06 108 VAL A CA 1
ATOM 821 C C . VAL A 1 108 ? -3.379 2.260 6.852 1.00 94.06 108 VAL A C 1
ATOM 823 O O . VAL A 1 108 ? -4.537 1.964 7.146 1.00 94.06 108 VAL A O 1
ATOM 826 N N . THR A 1 109 ? -2.903 3.491 7.033 1.00 91.94 109 THR A N 1
ATOM 827 C CA . THR A 1 109 ? -3.778 4.587 7.466 1.00 91.94 109 THR A CA 1
ATOM 828 C C . THR A 1 109 ? -4.692 5.040 6.327 1.00 91.94 109 THR A C 1
ATOM 830 O O . THR A 1 109 ? -4.407 4.834 5.147 1.00 91.94 109 THR A O 1
ATOM 833 N N . ASP A 1 110 ? -5.777 5.725 6.672 1.00 91.19 110 ASP A N 1
ATOM 834 C CA . ASP A 1 110 ? -6.700 6.328 5.706 1.00 91.19 110 ASP A CA 1
ATOM 835 C C . ASP A 1 110 ? -5.997 7.369 4.801 1.00 91.19 110 ASP A C 1
ATOM 837 O O . ASP A 1 110 ? -6.202 7.401 3.586 1.00 91.19 110 ASP A O 1
ATOM 841 N N . GLY A 1 111 ? -5.057 8.148 5.355 1.00 89.69 111 GLY A N 1
ATOM 842 C CA . GLY A 1 111 ? -4.190 9.041 4.578 1.00 89.69 111 GLY A CA 1
ATOM 843 C C . GLY A 1 111 ? -3.294 8.294 3.582 1.00 89.69 111 GLY A C 1
ATOM 844 O O . GLY A 1 111 ? -3.172 8.714 2.428 1.00 89.69 111 GLY A O 1
ATOM 845 N N . PHE A 1 112 ? -2.728 7.152 3.989 1.00 92.56 112 PHE A N 1
ATOM 846 C CA . PHE A 1 112 ? -1.932 6.301 3.101 1.00 92.56 112 PHE A CA 1
ATOM 847 C C . PHE A 1 112 ? -2.793 5.714 1.989 1.00 92.56 112 PHE A C 1
ATOM 849 O O . PHE A 1 112 ? -2.403 5.756 0.825 1.00 92.56 112 PHE A O 1
ATOM 856 N N . ALA A 1 113 ? -3.984 5.220 2.329 1.00 93.19 113 ALA A N 1
ATOM 857 C CA . ALA A 1 113 ? -4.933 4.689 1.362 1.00 93.19 113 ALA A CA 1
ATOM 858 C C . ALA A 1 113 ? -5.317 5.746 0.317 1.00 93.19 113 ALA A C 1
ATOM 860 O O . ALA A 1 113 ? -5.261 5.467 -0.876 1.00 93.19 113 ALA A O 1
ATOM 861 N N . ARG A 1 114 ? -5.624 6.984 0.726 1.00 91.12 114 ARG A N 1
ATOM 862 C CA . ARG A 1 114 ? -5.938 8.071 -0.219 1.00 91.12 114 ARG A CA 1
ATOM 863 C C . ARG A 1 114 ? -4.771 8.430 -1.136 1.00 91.12 114 ARG A C 1
ATOM 865 O O . ARG A 1 114 ? -4.983 8.657 -2.324 1.00 91.12 114 ARG A O 1
ATOM 872 N N . LYS A 1 115 ? -3.556 8.518 -0.590 1.00 91.12 115 LYS A N 1
ATOM 873 C CA . LYS A 1 115 ? -2.367 8.984 -1.322 1.00 91.12 115 LYS A CA 1
ATOM 874 C C . LYS A 1 115 ? -1.770 7.906 -2.229 1.00 91.12 115 LYS A C 1
ATOM 876 O O . LYS A 1 115 ? -1.346 8.198 -3.343 1.00 91.12 115 LYS A O 1
ATOM 881 N N . TRP A 1 116 ? -1.753 6.665 -1.757 1.00 93.94 116 TRP A N 1
ATOM 882 C CA . TRP A 1 116 ? -1.049 5.538 -2.370 1.00 93.94 116 TRP A CA 1
ATOM 883 C C . TRP A 1 116 ? -1.977 4.393 -2.782 1.00 93.94 116 TRP A C 1
ATOM 885 O O . TRP A 1 116 ? -1.500 3.308 -3.101 1.00 93.94 116 TRP A O 1
ATOM 895 N N . GLY A 1 117 ? -3.295 4.607 -2.797 1.00 94.00 117 GLY A N 1
ATOM 896 C CA . GLY A 1 117 ? -4.306 3.570 -3.024 1.00 94.00 117 GLY A CA 1
ATOM 897 C C . GLY A 1 117 ? -4.107 2.734 -4.285 1.00 94.00 117 GLY A C 1
ATOM 898 O O . GLY A 1 117 ? -4.276 1.519 -4.254 1.00 94.00 117 GLY A O 1
ATOM 899 N N . PHE A 1 118 ? -3.633 3.351 -5.366 1.00 93.69 118 PHE A N 1
ATOM 900 C CA . PHE A 1 118 ? -3.290 2.653 -6.606 1.00 93.69 118 PHE A CA 1
ATOM 901 C C . PHE A 1 118 ? -2.178 1.596 -6.446 1.00 93.69 118 PHE A C 1
ATOM 903 O O . PHE A 1 118 ? -2.106 0.644 -7.217 1.00 93.69 118 PHE A O 1
ATOM 910 N N . LEU A 1 119 ? -1.303 1.726 -5.440 1.00 95.50 119 LEU A N 1
ATOM 911 C CA . LEU A 1 119 ? -0.290 0.716 -5.116 1.00 95.50 119 LEU A CA 1
ATOM 912 C C . LEU A 1 119 ? -0.894 -0.493 -4.391 1.00 95.50 119 LEU A C 1
ATOM 914 O O . LEU A 1 119 ? -0.280 -1.560 -4.390 1.00 95.50 119 LEU A O 1
ATOM 918 N N . LEU A 1 120 ? -2.086 -0.348 -3.806 1.00 95.44 120 LEU A N 1
ATOM 919 C CA . LEU A 1 120 ? -2.786 -1.385 -3.044 1.00 95.44 120 LEU A CA 1
ATOM 920 C C . LEU A 1 120 ? -3.738 -2.235 -3.905 1.00 95.44 120 LEU A C 1
ATOM 922 O O . LEU A 1 120 ? -4.386 -3.149 -3.393 1.00 95.44 120 LEU A O 1
ATOM 926 N N . GLU A 1 121 ? -3.808 -1.989 -5.215 1.00 93.94 121 GLU A N 1
ATOM 927 C CA . GLU A 1 121 ? -4.616 -2.796 -6.132 1.00 93.94 121 GLU A CA 1
ATOM 928 C C . GLU A 1 121 ? -4.209 -4.281 -6.072 1.00 93.94 121 GLU A C 1
ATOM 930 O O . GLU A 1 121 ? -3.033 -4.636 -6.171 1.00 93.94 121 GLU A O 1
ATOM 935 N N . GLY A 1 122 ? -5.189 -5.165 -5.858 1.00 94.56 122 GLY A N 1
ATOM 936 C CA . GLY A 1 122 ? -4.960 -6.607 -5.707 1.00 94.56 122 GLY A CA 1
ATOM 937 C C . GLY A 1 122 ? -4.339 -7.039 -4.369 1.00 94.56 122 GLY A C 1
ATOM 938 O O . GLY A 1 122 ? -4.005 -8.211 -4.212 1.00 94.56 122 GLY A O 1
ATOM 939 N N . CYS A 1 123 ? -4.190 -6.137 -3.393 1.00 96.06 123 CYS A N 1
ATOM 940 C CA . CYS A 1 123 ? -3.570 -6.427 -2.095 1.00 96.06 123 CYS A CA 1
ATOM 941 C C . CYS A 1 123 ? -4.587 -6.861 -1.023 1.00 96.06 123 CYS A C 1
ATOM 943 O O . CYS A 1 123 ? -4.532 -6.355 0.098 1.00 96.06 123 CYS A O 1
ATOM 945 N N . SER A 1 124 ? -5.500 -7.789 -1.342 1.00 95.38 124 SER A N 1
ATOM 946 C CA . SER A 1 124 ? -6.615 -8.192 -0.458 1.00 95.38 124 SER A CA 1
ATOM 947 C C . SER A 1 124 ? -6.176 -8.504 0.974 1.00 95.38 124 SER A C 1
ATOM 949 O O . SER A 1 124 ? -6.801 -8.039 1.918 1.00 95.38 124 SER A O 1
ATOM 951 N N . ASP A 1 125 ? -5.044 -9.190 1.147 1.00 94.50 125 ASP A N 1
ATOM 952 C CA . ASP A 1 125 ? -4.530 -9.549 2.471 1.00 94.50 125 ASP A CA 1
ATOM 953 C C . ASP A 1 125 ? -4.242 -8.327 3.357 1.00 94.50 125 ASP A C 1
ATOM 955 O O . ASP A 1 125 ? -4.498 -8.378 4.560 1.00 94.50 125 ASP A O 1
ATOM 959 N N . ILE A 1 126 ? -3.715 -7.240 2.775 1.00 96.50 126 ILE A N 1
ATOM 960 C CA . ILE A 1 126 ? -3.447 -5.980 3.487 1.00 96.50 126 ILE A CA 1
ATOM 961 C C . ILE A 1 126 ? -4.753 -5.218 3.717 1.00 96.50 126 ILE A C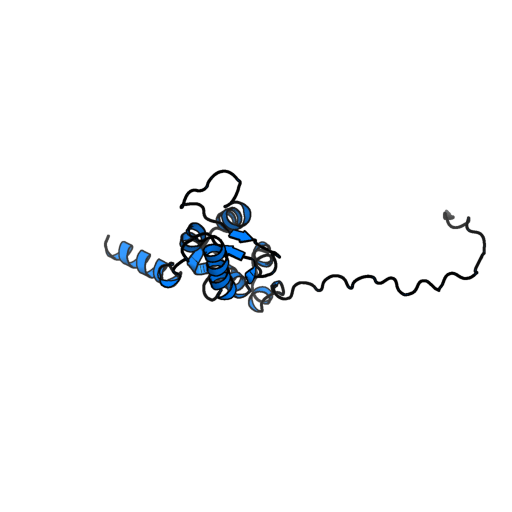 1
ATOM 963 O O . ILE A 1 126 ? -4.939 -4.658 4.796 1.00 96.50 126 ILE A O 1
ATOM 967 N N . LEU A 1 127 ? -5.658 -5.194 2.734 1.00 96.81 127 LEU A N 1
ATOM 968 C CA . LEU A 1 127 ? -6.934 -4.478 2.841 1.00 96.81 127 LEU A CA 1
ATOM 969 C C . LEU A 1 127 ? -7.812 -5.071 3.953 1.00 96.81 127 LEU A C 1
ATOM 971 O O . LEU A 1 127 ? -8.299 -4.349 4.827 1.00 96.81 127 LEU A O 1
ATOM 975 N N . ASP A 1 128 ? -7.930 -6.399 3.974 1.00 97.38 128 ASP A N 1
ATOM 976 C CA . ASP A 1 128 ? -8.667 -7.135 4.997 1.00 97.38 128 ASP A CA 1
ATOM 977 C C . ASP A 1 128 ? -7.988 -7.001 6.363 1.00 97.38 128 ASP A C 1
ATOM 979 O O . ASP A 1 128 ? -8.655 -6.801 7.376 1.00 97.38 128 ASP A O 1
ATOM 983 N N . ALA A 1 129 ? -6.654 -7.094 6.416 1.00 97.62 129 ALA A N 1
ATOM 984 C CA . ALA A 1 129 ? -5.910 -6.904 7.659 1.00 97.62 129 ALA A CA 1
ATOM 985 C C . ALA A 1 129 ? -6.098 -5.506 8.237 1.00 97.62 129 ALA A C 1
ATOM 987 O O . ALA A 1 129 ? -6.332 -5.379 9.435 1.00 97.62 129 ALA A O 1
ATOM 988 N N . THR A 1 130 ? -6.058 -4.485 7.385 1.00 97.19 130 THR A N 1
ATOM 989 C CA . THR A 1 130 ? -6.258 -3.093 7.779 1.00 97.19 130 THR A CA 1
ATOM 990 C C . THR A 1 130 ? -7.600 -2.929 8.482 1.00 97.19 130 THR A C 1
ATOM 992 O O . THR A 1 130 ? -7.636 -2.471 9.622 1.00 97.19 130 THR A O 1
ATOM 995 N N . ASN A 1 131 ? -8.697 -3.388 7.871 1.00 97.75 131 ASN A N 1
ATOM 996 C CA . ASN A 1 131 ? -10.018 -3.269 8.490 1.00 97.75 131 ASN A CA 1
ATOM 997 C C . ASN A 1 131 ? -10.157 -4.131 9.751 1.00 97.75 131 ASN A C 1
ATOM 999 O O . ASN A 1 131 ? -10.697 -3.646 10.740 1.00 97.75 131 ASN A O 1
ATOM 1003 N N . ARG A 1 132 ? -9.572 -5.338 9.795 1.00 97.94 132 ARG A N 1
ATOM 1004 C CA . ARG A 1 132 ? -9.541 -6.149 11.028 1.00 97.94 132 ARG A CA 1
ATOM 1005 C C . ARG A 1 132 ? -8.855 -5.429 12.191 1.00 97.94 132 ARG A C 1
ATOM 1007 O O . ARG A 1 132 ? -9.356 -5.466 13.314 1.00 97.94 132 ARG A O 1
ATOM 1014 N N . TRP A 1 133 ? -7.707 -4.794 11.952 1.00 96.38 133 TRP A N 1
ATOM 1015 C CA . TRP A 1 133 ? -6.982 -4.079 13.003 1.00 96.38 133 TRP A CA 1
ATOM 1016 C C . TRP A 1 133 ? -7.738 -2.830 13.462 1.00 96.38 133 TRP A C 1
ATOM 1018 O O . TRP A 1 133 ? -7.888 -2.631 14.670 1.00 96.38 133 TRP A O 1
ATOM 1028 N N . ARG A 1 134 ? -8.310 -2.061 12.530 1.00 95.12 134 ARG A N 1
ATOM 1029 C CA . ARG A 1 134 ? -9.172 -0.906 12.828 1.00 95.12 134 ARG A CA 1
ATOM 1030 C C . ARG A 1 134 ? -10.382 -1.303 13.676 1.00 95.12 134 ARG A C 1
ATOM 1032 O O . ARG A 1 134 ? -10.586 -0.755 14.760 1.00 95.12 134 ARG A O 1
ATOM 1039 N N . GLU A 1 135 ? -11.109 -2.335 13.258 1.00 96.81 135 GLU A N 1
ATOM 1040 C CA . GLU A 1 135 ? -12.282 -2.855 13.970 1.00 96.81 135 GLU A CA 1
ATOM 1041 C C . GLU A 1 135 ? -11.937 -3.361 15.374 1.00 96.81 135 GLU A C 1
ATOM 1043 O O . GLU A 1 135 ? -12.689 -3.118 16.319 1.00 96.81 135 GLU A O 1
ATOM 1048 N N . SER A 1 136 ? -10.774 -4.003 15.550 1.00 96.12 136 SER A N 1
ATOM 1049 C CA . SER A 1 136 ? -10.335 -4.509 16.860 1.00 96.12 136 SER A CA 1
ATOM 1050 C C . SER A 1 136 ? -10.194 -3.412 17.925 1.00 96.12 136 SER A C 1
ATOM 1052 O O . SER A 1 136 ? -10.242 -3.703 19.121 1.00 96.12 136 SER A O 1
ATOM 1054 N N . ARG A 1 137 ? -10.051 -2.152 17.492 1.00 94.56 137 ARG A N 1
ATOM 1055 C CA . ARG A 1 137 ? -9.957 -0.962 18.348 1.00 94.56 137 ARG A CA 1
ATOM 1056 C C . ARG A 1 137 ? -11.203 -0.072 18.275 1.00 94.56 137 ARG A C 1
ATOM 1058 O O . ARG A 1 137 ? -11.217 0.988 18.895 1.00 94.56 137 ARG A O 1
ATOM 1065 N N . GLY A 1 138 ? -12.243 -0.493 17.553 1.00 94.31 138 GLY A N 1
ATOM 1066 C CA . GLY A 1 138 ? -13.474 0.275 17.366 1.00 94.31 138 GLY A CA 1
ATOM 1067 C C . GLY A 1 138 ? -13.357 1.444 16.380 1.00 94.31 138 GLY A C 1
ATOM 1068 O O . GLY A 1 138 ? -14.173 2.358 16.444 1.00 94.31 138 GLY A O 1
ATOM 1069 N N . GLU A 1 139 ? -12.357 1.445 15.493 1.00 93.81 139 GLU A N 1
ATOM 1070 C CA . GLU A 1 139 ? -12.250 2.420 14.401 1.00 93.81 139 GLU A CA 1
ATOM 1071 C C . GLU A 1 139 ? -13.111 2.004 13.196 1.00 93.81 139 GLU A C 1
ATOM 1073 O O . GLU A 1 139 ? -13.281 0.814 12.922 1.00 93.81 139 GLU A O 1
ATOM 1078 N N . GLU A 1 140 ? -13.625 2.981 12.441 1.00 94.06 140 GLU A N 1
ATOM 1079 C CA . GLU A 1 140 ? -14.392 2.709 11.219 1.00 94.06 140 GLU A CA 1
ATOM 1080 C C . GLU A 1 140 ? -13.512 2.060 10.132 1.00 94.06 140 GLU A C 1
ATOM 1082 O O . GLU A 1 140 ? -12.371 2.498 9.926 1.00 94.06 140 GLU A O 1
ATOM 1087 N N . PRO A 1 141 ? -14.013 1.046 9.404 1.00 95.81 141 PRO A N 1
ATOM 1088 C CA . PRO A 1 141 ? -13.275 0.425 8.311 1.00 95.81 141 PRO A CA 1
ATOM 1089 C C . PRO A 1 141 ? -13.073 1.406 7.147 1.00 95.81 141 PRO A C 1
ATOM 1091 O O . PRO A 1 141 ? -13.928 2.242 6.856 1.00 95.81 141 PRO A O 1
ATOM 1094 N N . ILE A 1 142 ? -11.953 1.272 6.437 1.00 94.75 142 ILE A N 1
ATOM 1095 C CA . ILE A 1 142 ? -11.719 2.001 5.189 1.00 94.75 142 ILE A CA 1
ATOM 1096 C C . ILE A 1 142 ? -12.608 1.391 4.100 1.00 94.75 142 ILE A C 1
ATOM 1098 O O . ILE A 1 142 ? -12.597 0.176 3.870 1.00 94.75 142 ILE A O 1
ATOM 1102 N N . CYS A 1 143 ? -13.369 2.244 3.413 1.00 93.50 143 CYS A N 1
ATOM 1103 C CA . CYS A 1 143 ? -14.160 1.860 2.249 1.00 93.50 143 CYS A CA 1
ATOM 1104 C C . CYS A 1 143 ? -13.281 1.886 0.992 1.00 93.50 143 CYS A C 1
ATOM 1106 O O . CYS A 1 143 ? -13.055 2.935 0.398 1.00 93.50 143 CYS A O 1
ATOM 1108 N N . TRP A 1 144 ? -12.775 0.727 0.575 1.00 91.62 144 TRP A N 1
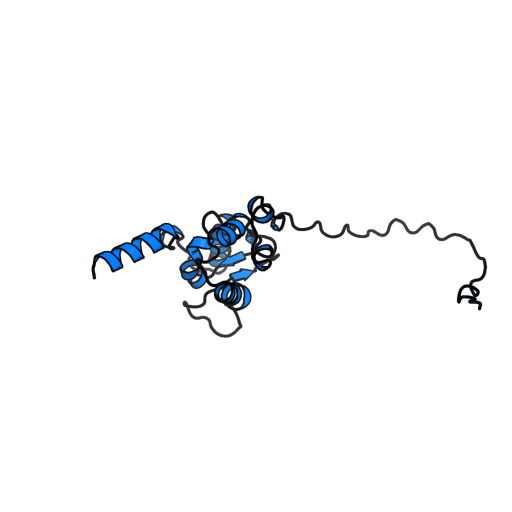ATOM 1109 C CA . TRP A 1 144 ? -11.827 0.637 -0.542 1.00 91.62 144 TRP A CA 1
ATOM 1110 C C . TRP A 1 144 ? -12.409 1.069 -1.897 1.00 91.62 144 TRP A C 1
ATOM 1112 O O . TRP A 1 144 ? -11.659 1.511 -2.764 1.00 91.62 144 TRP A O 1
ATOM 1122 N N . ASP A 1 145 ? -13.734 1.031 -2.070 1.00 87.38 145 ASP A N 1
ATOM 1123 C CA . ASP A 1 145 ? -14.407 1.451 -3.310 1.00 87.38 145 ASP A CA 1
ATOM 1124 C C . ASP A 1 145 ? -14.279 2.956 -3.598 1.00 87.38 145 ASP A C 1
ATOM 1126 O O . ASP A 1 145 ? -14.382 3.384 -4.757 1.00 87.38 145 ASP A O 1
ATOM 1130 N N . THR A 1 146 ? -14.058 3.761 -2.552 1.00 84.62 146 THR A N 1
ATOM 1131 C CA . THR A 1 146 ? -13.891 5.218 -2.651 1.00 84.62 146 THR A CA 1
ATOM 1132 C C . THR A 1 146 ? -12.437 5.632 -2.868 1.00 84.62 146 THR A C 1
ATOM 1134 O O . THR A 1 146 ? -12.179 6.789 -3.207 1.00 84.62 146 THR A O 1
ATOM 1137 N N . ILE A 1 147 ? -11.488 4.704 -2.724 1.00 84.56 147 ILE A N 1
ATOM 1138 C CA . ILE A 1 147 ? -10.064 4.979 -2.884 1.00 84.56 147 ILE A CA 1
ATOM 1139 C C . ILE A 1 147 ? -9.709 5.079 -4.382 1.00 84.56 147 ILE A C 1
ATOM 1141 O O . ILE A 1 147 ? -10.101 4.214 -5.173 1.00 84.56 147 ILE A O 1
ATOM 1145 N N . PRO A 1 148 ? -8.984 6.130 -4.817 1.00 73.38 148 PRO A N 1
ATOM 1146 C CA . PRO A 1 148 ? -8.601 6.281 -6.216 1.00 73.38 148 PRO A CA 1
ATOM 1147 C C . PRO A 1 148 ? -7.644 5.174 -6.679 1.00 73.38 148 PRO A C 1
ATOM 1149 O O . PRO A 1 148 ? -6.600 4.936 -6.073 1.00 73.38 148 PRO A O 1
ATOM 1152 N N . THR A 1 149 ? -7.982 4.543 -7.802 1.00 77.31 149 THR A N 1
ATOM 1153 C CA . THR A 1 149 ? -7.079 3.696 -8.593 1.00 77.31 149 THR A CA 1
ATOM 1154 C C . THR A 1 149 ? -6.351 4.540 -9.635 1.00 77.31 149 THR A C 1
ATOM 1156 O O . THR A 1 149 ? -6.836 5.613 -10.013 1.00 77.31 149 THR A O 1
ATOM 1159 N N . LEU A 1 150 ? -5.210 4.068 -10.153 1.00 67.56 150 LEU 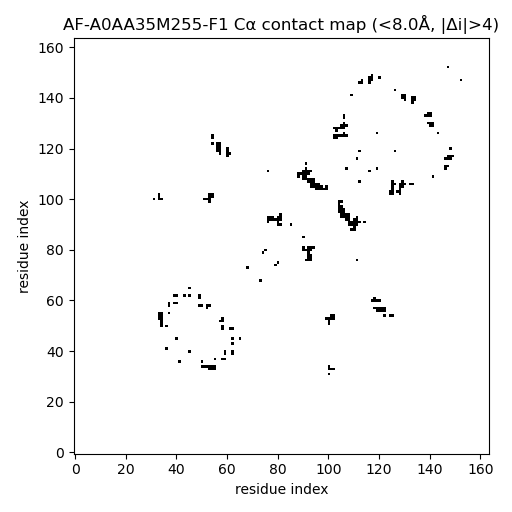A N 1
ATOM 1160 C CA . LEU A 1 150 ? -4.407 4.869 -11.095 1.00 67.56 150 LEU A CA 1
ATOM 1161 C C . LEU A 1 150 ? -5.212 5.265 -12.352 1.00 67.56 150 LEU A C 1
ATOM 1163 O O . LEU A 1 150 ? -5.061 6.364 -12.890 1.00 67.56 150 LEU A O 1
ATOM 1167 N N . GLU A 1 151 ? -6.103 4.378 -12.797 1.00 61.56 151 GLU A N 1
ATOM 1168 C CA . GLU A 1 151 ? -7.007 4.589 -13.935 1.00 61.56 151 GLU A CA 1
ATOM 1169 C C . GLU A 1 151 ? -8.042 5.700 -13.670 1.00 61.56 151 GLU A C 1
ATOM 1171 O O . GLU A 1 151 ? -8.332 6.521 -14.549 1.00 61.56 151 GLU A O 1
ATOM 1176 N N . ARG A 1 152 ? -8.557 5.803 -12.436 1.00 57.47 152 ARG A N 1
ATOM 1177 C CA . ARG A 1 152 ? -9.472 6.887 -12.034 1.00 57.47 152 ARG A CA 1
ATOM 1178 C C . ARG A 1 152 ? -8.739 8.223 -11.923 1.00 57.47 152 ARG A C 1
ATOM 1180 O O . ARG A 1 152 ? -9.271 9.235 -12.376 1.00 57.47 152 ARG A O 1
ATOM 1187 N N . SER A 1 153 ? -7.503 8.224 -11.421 1.00 52.50 153 SER A N 1
ATOM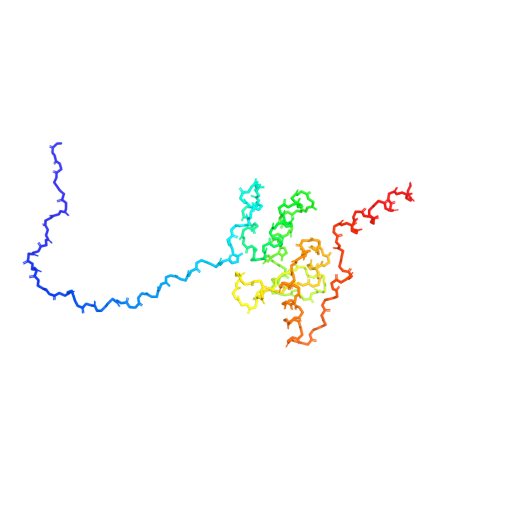 1188 C CA . SER A 1 153 ? -6.681 9.435 -11.302 1.00 52.50 153 SER A CA 1
ATOM 1189 C C . SER A 1 153 ? -6.303 10.035 -12.663 1.00 52.50 153 SER A C 1
ATOM 1191 O O . SER A 1 153 ? -6.348 11.254 -12.825 1.00 52.50 153 SER A O 1
ATOM 1193 N N . LYS A 1 154 ? -6.008 9.202 -13.674 1.00 54.22 154 LYS A N 1
ATOM 1194 C CA . LYS A 1 154 ? -5.768 9.666 -15.056 1.00 54.22 154 LYS A CA 1
ATOM 1195 C C . LYS A 1 154 ? -7.033 10.217 -15.716 1.00 54.22 154 LYS A C 1
ATOM 1197 O O . LYS A 1 154 ? -6.975 11.242 -16.388 1.00 54.22 154 LYS A O 1
ATOM 1202 N N . THR A 1 155 ? -8.177 9.567 -15.500 1.00 50.00 155 THR A N 1
ATOM 1203 C CA . THR A 1 155 ? -9.467 10.011 -16.056 1.00 50.00 155 THR A CA 1
ATOM 1204 C C . THR A 1 155 ? -9.888 11.365 -15.476 1.00 50.00 155 THR A C 1
ATOM 1206 O O . THR A 1 155 ? -10.331 12.235 -16.222 1.00 50.00 155 THR A O 1
ATOM 1209 N N . GLN A 1 156 ? -9.677 11.585 -14.173 1.00 47.06 156 GLN A N 1
ATOM 1210 C CA . GLN A 1 156 ? -9.928 12.881 -13.541 1.00 47.06 156 GLN A CA 1
ATOM 1211 C C . GLN A 1 156 ? -8.996 13.977 -14.070 1.00 47.06 156 GLN A C 1
ATOM 1213 O O . GLN A 1 156 ? -9.490 15.046 -14.418 1.00 47.06 156 GLN A O 1
ATOM 1218 N N . ALA A 1 157 ? -7.691 13.712 -14.211 1.00 49.91 157 ALA A N 1
ATOM 1219 C CA . ALA A 1 157 ? -6.731 14.679 -14.759 1.00 49.91 157 ALA A CA 1
ATOM 1220 C C . ALA A 1 157 ? -7.086 15.121 -16.196 1.00 49.91 157 ALA A C 1
ATOM 1222 O O . ALA A 1 157 ? -7.075 16.312 -16.500 1.00 49.91 157 ALA A O 1
ATOM 1223 N N . LEU A 1 158 ? -7.512 14.183 -17.049 1.00 51.41 158 LEU A N 1
ATOM 1224 C CA . LEU A 1 158 ? -7.923 14.474 -18.428 1.00 51.41 158 LEU A CA 1
ATOM 1225 C C . LEU A 1 158 ? -9.236 15.275 -18.511 1.00 51.41 158 LEU A C 1
ATOM 1227 O O . LEU A 1 158 ? -9.409 16.087 -19.420 1.00 51.41 158 LEU A O 1
ATOM 1231 N N . THR A 1 159 ? -10.163 15.098 -17.560 1.00 50.75 159 THR A N 1
ATOM 1232 C CA . THR A 1 159 ? -11.401 15.900 -17.520 1.00 50.75 159 THR A CA 1
ATOM 1233 C C . THR A 1 159 ? -11.181 17.355 -17.103 1.00 50.75 159 THR A C 1
ATOM 1235 O O . THR A 1 159 ? -11.941 18.216 -17.542 1.00 50.75 159 THR A O 1
ATOM 1238 N N . VAL A 1 160 ? -10.145 17.659 -16.309 1.00 52.59 160 VAL A N 1
ATOM 1239 C CA . VAL A 1 160 ? -9.813 19.049 -15.933 1.00 52.59 160 VAL A CA 1
ATOM 1240 C C . VAL A 1 160 ? -9.064 19.779 -17.052 1.00 52.59 160 VAL A C 1
ATOM 1242 O O . VAL A 1 160 ? -9.310 20.963 -17.276 1.00 52.59 160 VAL A O 1
ATOM 1245 N N . GLU A 1 161 ? -8.214 19.075 -17.806 1.00 52.81 161 GLU A N 1
ATOM 1246 C CA . GLU A 1 161 ? -7.497 19.648 -18.956 1.00 52.81 161 GLU A CA 1
ATOM 1247 C C . GLU A 1 161 ? -8.408 19.910 -20.166 1.00 52.81 161 GLU A C 1
ATOM 1249 O O . GLU A 1 161 ? -8.165 20.841 -20.923 1.00 52.81 161 GLU A O 1
ATOM 1254 N N . SER A 1 162 ? -9.500 19.153 -20.332 1.00 50.78 162 SER A N 1
ATOM 1255 C CA . SER A 1 162 ? -10.478 19.381 -21.411 1.00 50.78 162 SER A CA 1
ATOM 1256 C C . SER A 1 162 ? -11.465 20.529 -21.134 1.00 50.78 162 SER A C 1
ATOM 1258 O O . SER A 1 162 ? -12.308 20.819 -21.986 1.00 50.78 162 SER A O 1
ATOM 1260 N N . CYS A 1 163 ? -11.409 21.146 -19.952 1.00 49.03 163 CYS A N 1
ATOM 1261 C CA . CYS A 1 163 ? -12.322 22.212 -19.536 1.00 49.03 163 CYS A CA 1
ATOM 1262 C C . CYS A 1 163 ? -11.624 23.577 -19.358 1.00 49.03 163 CYS A C 1
ATOM 1264 O O . CYS A 1 163 ? -12.242 24.500 -18.823 1.00 49.03 163 CYS A O 1
ATOM 1266 N N . SER A 1 164 ? -10.362 23.696 -19.795 1.00 42.25 164 SER A N 1
ATOM 1267 C CA . SER A 1 164 ? -9.568 24.936 -19.775 1.00 42.25 164 SER A CA 1
ATOM 1268 C C . SER A 1 164 ? -9.339 25.498 -21.175 1.00 42.25 164 SER A C 1
ATOM 1270 O O . SER A 1 164 ? -9.164 24.688 -22.112 1.00 42.25 164 SER A O 1
#

pLDDT: mean 78.79, std 20.31, range [36.72, 97.94]

Sequence (164 aa):
MALLGLSETLPPAKQSAFLLPPLLIPSPPAFPTSLYPTSLQLSKVYDPRIAIVPCAAMRNNLILFSGAYDMEALAADLHGGLFEGFRDADMSGVMIWGEPWRPASWEVTDGFARKWGFLLEGCSDILDATNRWRESRGEEPICWDTIPTLERSKTQALTVESCS